Protein AF-A0A9D3YHE9-F1 (afdb_monomer_lite)

Radius of gyration: 20.84 Å; chains: 1; bounding box: 56×59×54 Å

pLDDT: mean 77.7, std 16.52, range [32.41, 96.06]

Sequence (169 aa):
MNKAMWAGEQIYFNGEIRHSEEYDRPVFTLKVRWVGCSYIDEEISMDLVPAVRKHGWWPSHTDFNAIDMMTDEIRSEGCLLLLQNPYHLPNTVMRISCSAADICLMKSLPEHFRESYRLCKLLRHKDIMPLIDPDATHDHFPLFEAGDCVTSYMLKNSLFHVLNPKPTV

Secondary structure (DSSP, 8-state):
--GGGG-SSS----S-----SS-----EEEEEEEE-SSS-EEEEEEEE--EEE-TT---TT--GGG-TT--HHHHHH--EEEEE--TT-SS-EEEEE-HHHHHHHHHHS-HHHHHHHHHHHHTTSTTTS-EE-TT--SSS--EE-HHHHS-HHHHHHHHHHHHSPPP--

Foldseek 3Di:
DDPPPPPDPDDDDPVPDPDPDDDQAPWDWDWDFDDDPPDGTDIDIDTDFDWDDDFLDEPPPDDCVLQPLDDPVLSRRYWIWTWGDPPPDPDTGTDTDSVSSLVVSLVPDDPVLVVVLVVVVVCQQQVNPFDFDPPDPDPDTDTDGVCVVAPSVNSSVVSSVVVSDDPDD

Structure (mmCIF, N/CA/C/O backbone):
data_AF-A0A9D3YHE9-F1
#
_entry.id   AF-A0A9D3YHE9-F1
#
loop_
_atom_site.group_PDB
_atom_site.id
_atom_site.type_symbol
_atom_site.label_atom_id
_atom_site.label_alt_id
_atom_site.label_comp_id
_atom_site.label_asym_id
_atom_site.label_entity_id
_atom_site.label_seq_id
_atom_site.pdbx_PDB_ins_code
_atom_site.Cartn_x
_atom_site.Cartn_y
_atom_site.Cartn_z
_atom_site.occupancy
_atom_site.B_iso_or_equiv
_atom_site.auth_seq_id
_atom_site.auth_comp_id
_atom_site.auth_asym_id
_atom_site.auth_atom_id
_atom_site.pdbx_PDB_model_num
ATOM 1 N N . MET A 1 1 ? -15.312 -36.783 -4.718 1.00 39.91 1 MET A N 1
ATOM 2 C CA . MET A 1 1 ? -14.884 -35.385 -4.494 1.00 39.91 1 MET A CA 1
ATOM 3 C C . MET A 1 1 ? -16.030 -34.666 -3.788 1.00 39.91 1 MET A C 1
ATOM 5 O O . MET A 1 1 ? -17.122 -34.610 -4.340 1.00 39.91 1 MET A O 1
ATOM 9 N N . ASN A 1 2 ? -15.854 -34.305 -2.515 1.00 32.41 2 ASN A N 1
ATOM 10 C CA . ASN A 1 2 ? -16.957 -33.991 -1.600 1.00 32.41 2 ASN A CA 1
ATOM 11 C C . ASN A 1 2 ? -17.475 -32.555 -1.830 1.00 32.41 2 ASN A C 1
ATOM 13 O O . ASN A 1 2 ? -16.743 -31.595 -1.607 1.00 32.41 2 ASN A O 1
ATOM 17 N N . LYS A 1 3 ? -18.732 -32.406 -2.276 1.00 41.81 3 LYS A N 1
ATOM 18 C CA . LYS A 1 3 ? -19.383 -31.115 -2.606 1.00 41.81 3 LYS A CA 1
ATOM 19 C C . LYS A 1 3 ? -19.516 -30.143 -1.419 1.00 41.81 3 LYS A C 1
ATOM 21 O O . LYS A 1 3 ? -19.840 -28.982 -1.630 1.00 41.81 3 LYS A O 1
ATOM 26 N N . ALA A 1 4 ? -19.264 -30.600 -0.192 1.00 50.69 4 ALA A N 1
ATOM 27 C CA . ALA A 1 4 ? -19.474 -29.827 1.031 1.00 50.69 4 ALA A CA 1
ATOM 28 C C . ALA A 1 4 ? -18.368 -28.801 1.353 1.00 50.69 4 ALA A C 1
ATOM 30 O O . ALA A 1 4 ? -18.605 -27.906 2.156 1.00 50.69 4 ALA A O 1
ATOM 31 N N . MET A 1 5 ? -17.182 -28.888 0.735 1.00 44.28 5 MET A N 1
ATOM 32 C CA . MET A 1 5 ? -16.045 -28.021 1.098 1.00 44.28 5 MET A CA 1
ATOM 33 C C . MET A 1 5 ? -16.249 -26.540 0.720 1.00 44.28 5 MET A C 1
ATOM 35 O O . MET A 1 5 ? -15.588 -25.673 1.275 1.00 44.28 5 MET A O 1
ATOM 39 N N . TRP A 1 6 ? -17.187 -26.247 -0.187 1.00 46.00 6 TRP A N 1
ATOM 40 C CA . TRP A 1 6 ? -17.447 -24.900 -0.717 1.00 46.00 6 TRP A CA 1
ATOM 41 C C . TRP A 1 6 ? -18.776 -24.289 -0.244 1.00 46.00 6 TRP A C 1
ATOM 43 O O . TRP A 1 6 ? -19.202 -23.270 -0.774 1.00 46.00 6 TRP A O 1
ATOM 53 N N . ALA A 1 7 ? -19.467 -24.917 0.713 1.00 48.94 7 ALA A N 1
ATOM 54 C CA . ALA A 1 7 ? -20.796 -24.481 1.155 1.00 48.94 7 ALA A CA 1
ATOM 55 C C . ALA A 1 7 ? -20.775 -23.408 2.265 1.00 48.94 7 ALA A C 1
ATOM 57 O O . ALA A 1 7 ? -21.832 -22.919 2.654 1.00 48.94 7 ALA A O 1
ATOM 58 N N . GLY A 1 8 ? -19.600 -23.054 2.795 1.00 46.97 8 GLY A N 1
ATOM 59 C CA . GLY A 1 8 ? -19.454 -21.999 3.797 1.00 46.97 8 GLY A CA 1
ATOM 60 C C . GLY A 1 8 ? -19.013 -20.678 3.172 1.00 46.97 8 GLY A C 1
ATOM 61 O O . GLY A 1 8 ? -18.112 -20.658 2.341 1.00 46.97 8 GLY A O 1
ATOM 62 N N . GLU A 1 9 ? -19.572 -19.561 3.640 1.00 42.78 9 GLU A N 1
ATOM 63 C CA . GLU A 1 9 ? -19.110 -18.194 3.322 1.00 42.78 9 GLU A CA 1
ATOM 64 C C . GLU A 1 9 ? -17.726 -17.865 3.925 1.00 42.78 9 GLU A C 1
ATOM 66 O O . GLU A 1 9 ? -17.259 -16.728 3.876 1.00 42.78 9 GLU A O 1
ATOM 71 N N . GLN A 1 10 ? -17.064 -18.850 4.536 1.00 45.47 10 GLN A N 1
ATOM 72 C CA . GLN A 1 10 ? -15.809 -18.686 5.251 1.00 45.47 10 GLN A CA 1
ATOM 73 C C . GLN A 1 10 ? -14.679 -19.352 4.472 1.00 45.47 10 GLN A C 1
ATOM 75 O O . GLN A 1 10 ? -14.692 -20.558 4.224 1.00 45.47 10 GLN A O 1
ATOM 80 N N . ILE A 1 11 ? -13.674 -18.554 4.114 1.00 49.84 11 ILE A N 1
ATOM 81 C CA . ILE A 1 11 ? -12.410 -19.055 3.579 1.00 49.84 11 ILE A CA 1
ATOM 82 C C . ILE A 1 11 ? -11.666 -19.728 4.736 1.00 49.84 11 ILE A C 1
ATOM 84 O O . ILE A 1 11 ? -11.234 -19.068 5.680 1.00 49.84 11 ILE A O 1
ATOM 88 N N . TYR A 1 12 ? -11.539 -21.051 4.669 1.00 45.16 12 TYR A N 1
ATOM 89 C CA . TYR A 1 12 ? -10.781 -21.838 5.633 1.00 45.16 12 TYR A CA 1
ATOM 90 C C . TYR A 1 12 ? -9.304 -21.868 5.231 1.00 45.16 12 TYR A C 1
ATOM 92 O O . TYR A 1 12 ? -8.938 -22.446 4.208 1.00 45.16 12 TYR A O 1
ATOM 100 N N . PHE A 1 13 ? -8.453 -21.241 6.043 1.00 49.25 13 PHE A N 1
ATOM 101 C CA . PHE A 1 13 ? -7.005 -21.368 5.924 1.00 49.25 13 PHE A CA 1
ATOM 102 C C . PHE A 1 13 ? -6.550 -22.560 6.769 1.00 49.25 13 PHE A C 1
ATOM 104 O O . PHE A 1 13 ? -6.457 -22.461 7.993 1.00 49.25 13 PHE A O 1
ATOM 111 N N . ASN A 1 14 ? -6.287 -23.697 6.123 1.00 44.88 14 ASN A N 1
ATOM 112 C CA . ASN A 1 14 ? -5.609 -24.805 6.781 1.00 44.88 14 ASN A CA 1
ATOM 113 C C . ASN A 1 14 ? -4.130 -24.421 6.906 1.00 44.88 14 ASN A C 1
ATOM 115 O O . ASN A 1 14 ? -3.426 -24.391 5.900 1.00 44.88 14 ASN A O 1
ATOM 119 N N . GLY A 1 15 ? -3.669 -24.093 8.114 1.00 49.31 15 GLY A N 1
ATOM 120 C CA . GLY A 1 15 ? -2.301 -23.637 8.403 1.00 49.31 15 GLY A CA 1
ATOM 121 C C . GLY A 1 15 ? -1.181 -24.643 8.096 1.00 49.31 15 GLY A C 1
ATOM 122 O O . GLY A 1 15 ? -0.046 -24.436 8.509 1.00 49.31 15 GLY A O 1
ATOM 123 N N . GLU A 1 16 ? -1.470 -25.718 7.366 1.00 44.62 16 GLU A N 1
ATOM 124 C CA . GLU A 1 16 ? -0.518 -26.709 6.868 1.00 44.62 16 GLU A CA 1
ATOM 125 C C . GLU A 1 16 ? 0.187 -26.244 5.586 1.00 44.62 16 GLU A C 1
ATOM 127 O O . GLU A 1 16 ? 0.336 -27.018 4.638 1.00 44.62 16 GLU A O 1
ATOM 132 N N . ILE A 1 17 ? 0.644 -24.990 5.528 1.00 48.81 17 ILE A N 1
ATOM 133 C CA . ILE A 1 17 ? 1.526 -24.583 4.434 1.00 48.81 17 ILE A CA 1
ATOM 134 C C . ILE A 1 17 ? 2.975 -24.721 4.878 1.00 48.81 17 ILE A C 1
ATOM 136 O O . ILE A 1 17 ?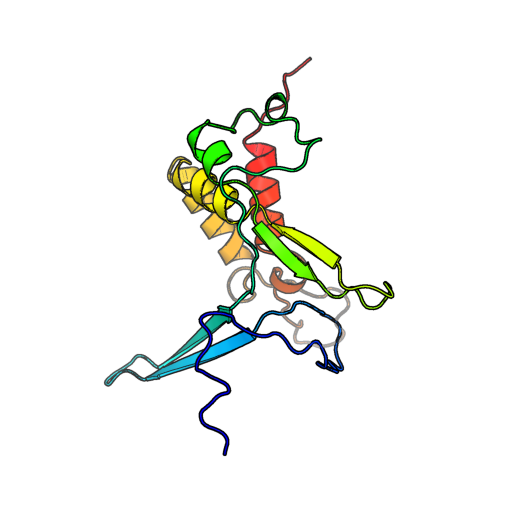 3.504 -23.920 5.641 1.00 48.81 17 ILE A O 1
ATOM 140 N N . ARG A 1 18 ? 3.619 -25.787 4.397 1.00 43.81 18 ARG A N 1
ATOM 141 C CA . ARG A 1 18 ? 5.068 -25.975 4.496 1.00 43.81 18 ARG A CA 1
ATOM 142 C C . ARG A 1 18 ? 5.723 -25.163 3.382 1.00 43.81 18 ARG A C 1
ATOM 144 O O . ARG A 1 18 ? 6.014 -25.704 2.319 1.00 43.81 18 ARG A O 1
ATOM 151 N N . HIS A 1 19 ? 5.884 -23.862 3.591 1.00 47.03 19 HIS A N 1
ATOM 152 C CA . HIS A 1 19 ? 6.665 -23.032 2.678 1.00 47.03 19 HIS A CA 1
ATOM 153 C C . HIS A 1 19 ? 8.161 -23.251 2.928 1.00 47.03 19 HIS A C 1
ATOM 155 O O . HIS A 1 19 ? 8.609 -23.302 4.071 1.00 47.03 19 HIS A O 1
ATOM 161 N N . SER A 1 20 ? 8.922 -23.428 1.849 1.00 47.31 20 SER A N 1
ATOM 162 C CA . SER A 1 20 ? 10.365 -23.672 1.883 1.00 47.31 20 SER A CA 1
ATOM 163 C C . SER A 1 20 ? 11.214 -22.410 1.693 1.00 47.31 20 SER A C 1
ATOM 165 O O . SER A 1 20 ? 12.424 -22.551 1.578 1.00 47.31 20 SER A O 1
ATOM 167 N N . GLU A 1 21 ? 10.641 -21.198 1.656 1.00 47.62 21 GLU A N 1
ATOM 168 C CA . GLU A 1 21 ? 11.403 -19.966 1.383 1.00 47.62 21 GLU A CA 1
ATOM 169 C C . GLU A 1 21 ? 10.901 -18.718 2.150 1.00 47.62 21 GLU A C 1
ATOM 171 O O . GLU A 1 21 ? 9.759 -18.621 2.601 1.00 47.62 21 GLU A O 1
ATOM 176 N N . GLU A 1 22 ? 11.823 -17.765 2.295 1.00 49.31 22 GLU A N 1
ATOM 177 C CA . GLU A 1 22 ? 12.010 -16.675 3.273 1.00 49.31 22 GLU A CA 1
ATOM 178 C C . GLU A 1 22 ? 10.888 -15.653 3.554 1.00 49.31 22 GLU A C 1
ATOM 180 O O . GLU A 1 22 ? 11.119 -14.699 4.297 1.00 49.31 22 GLU A O 1
ATOM 185 N N . TYR A 1 23 ? 9.660 -15.805 3.058 1.00 51.12 23 TYR A N 1
ATOM 186 C CA . TYR A 1 23 ? 8.611 -14.808 3.314 1.00 51.12 23 TYR A CA 1
ATOM 187 C C . TYR A 1 23 ? 7.259 -15.438 3.642 1.00 51.12 23 TYR A C 1
ATOM 189 O O . TYR A 1 23 ? 6.404 -15.608 2.780 1.00 51.12 23 TYR A O 1
ATOM 197 N N . ASP A 1 24 ? 7.045 -15.686 4.936 1.00 56.06 24 ASP A N 1
ATOM 198 C CA . ASP A 1 24 ? 5.791 -16.179 5.518 1.00 56.06 24 ASP A CA 1
ATOM 199 C C . ASP A 1 24 ? 4.711 -15.075 5.536 1.00 56.06 24 ASP A C 1
ATOM 201 O O . ASP A 1 24 ? 4.343 -14.481 6.558 1.00 56.06 24 ASP A O 1
ATOM 205 N N . ARG A 1 25 ? 4.232 -14.716 4.345 1.00 61.72 25 ARG A N 1
ATOM 206 C CA . ARG A 1 25 ? 3.045 -13.880 4.168 1.00 61.72 25 ARG A CA 1
ATOM 207 C C . ARG A 1 25 ? 1.970 -14.806 3.607 1.00 61.72 25 ARG A C 1
ATOM 209 O O . ARG A 1 25 ? 2.208 -15.373 2.546 1.00 61.72 25 ARG A O 1
ATOM 216 N N . PRO A 1 26 ? 0.798 -14.958 4.249 1.00 68.56 26 PRO A N 1
ATOM 217 C CA . PRO A 1 26 ? -0.302 -15.755 3.709 1.00 68.56 26 PRO A CA 1
ATOM 218 C C . PRO A 1 26 ? -0.972 -14.978 2.571 1.00 68.56 26 PRO A C 1
ATOM 220 O O . PRO A 1 26 ? -2.110 -14.536 2.670 1.00 68.56 26 PRO A O 1
ATOM 223 N N . VAL A 1 27 ? -0.208 -14.720 1.517 1.00 77.06 27 VAL A N 1
ATOM 224 C CA . VAL A 1 27 ? -0.620 -14.025 0.309 1.00 77.06 27 VAL A CA 1
ATOM 225 C C . VAL A 1 27 ? -0.766 -15.088 -0.760 1.00 77.06 27 VAL A C 1
ATOM 227 O O . VAL A 1 27 ? 0.181 -15.808 -1.063 1.00 77.06 27 VAL A O 1
ATOM 230 N N . PHE A 1 28 ? -1.957 -15.189 -1.335 1.00 81.62 28 PHE A N 1
ATOM 231 C CA . PHE A 1 28 ? -2.168 -16.006 -2.517 1.00 81.62 28 PHE A CA 1
ATOM 232 C C . PHE A 1 28 ? -1.938 -15.128 -3.738 1.00 81.62 28 PHE A C 1
ATOM 234 O O . PHE A 1 28 ? -2.784 -14.302 -4.081 1.00 81.62 28 PHE A O 1
ATOM 241 N N . THR A 1 29 ? -0.788 -15.290 -4.383 1.00 83.69 29 THR A N 1
ATOM 242 C CA . THR A 1 29 ? -0.479 -14.570 -5.618 1.00 83.69 29 THR A CA 1
ATOM 243 C C . THR A 1 29 ? -1.039 -15.332 -6.817 1.00 83.69 29 THR A C 1
ATOM 245 O O . THR A 1 29 ? -0.639 -16.458 -7.109 1.00 83.69 29 THR A O 1
ATOM 248 N N . LEU A 1 30 ? -1.977 -14.708 -7.522 1.00 86.56 30 LEU A N 1
ATOM 249 C CA . LEU A 1 30 ? -2.533 -15.173 -8.785 1.00 86.56 30 LEU A CA 1
ATOM 250 C C . LEU A 1 30 ? -1.852 -14.432 -9.930 1.00 86.56 30 LEU A C 1
ATOM 252 O O . LEU A 1 30 ? -1.846 -13.205 -9.955 1.00 86.56 30 LEU A O 1
ATOM 256 N N . LYS A 1 31 ? -1.337 -15.165 -10.913 1.00 87.94 31 LYS A N 1
ATOM 257 C CA . LYS A 1 31 ? -0.831 -14.581 -12.156 1.00 87.94 31 LYS A CA 1
ATOM 258 C C . LYS A 1 31 ? -1.843 -14.804 -13.267 1.00 87.94 31 LYS A C 1
ATOM 260 O O . LYS A 1 31 ? -2.202 -15.941 -13.564 1.00 87.94 31 LYS A O 1
ATOM 265 N N . VAL A 1 32 ? -2.309 -13.718 -13.865 1.00 87.75 32 VAL A N 1
ATOM 266 C CA . VAL A 1 32 ? -3.225 -13.731 -15.003 1.00 87.75 32 VAL A CA 1
ATOM 267 C C . VAL A 1 32 ? -2.502 -13.145 -16.196 1.00 87.75 32 VAL A C 1
ATOM 269 O O . VAL A 1 32 ? -2.066 -12.002 -16.158 1.00 87.75 32 VAL A O 1
ATOM 272 N N . ARG A 1 33 ? -2.401 -13.920 -17.273 1.00 88.50 33 ARG A N 1
ATOM 273 C CA . ARG A 1 33 ? -1.884 -13.431 -18.547 1.00 88.50 33 ARG A CA 1
ATOM 274 C C . ARG A 1 33 ? -3.048 -12.951 -19.404 1.00 88.50 33 ARG A C 1
ATOM 276 O O . ARG A 1 33 ? -3.896 -13.748 -19.803 1.00 88.50 33 ARG A O 1
ATOM 283 N N . TRP A 1 34 ? -3.104 -11.652 -19.660 1.00 86.88 34 TRP A N 1
ATOM 284 C CA . TRP A 1 34 ? -4.046 -11.053 -20.592 1.00 86.88 34 TRP A CA 1
ATOM 285 C C . TRP A 1 34 ? -3.457 -11.125 -21.998 1.00 86.88 34 TRP A C 1
ATOM 287 O O . TRP A 1 34 ? -2.535 -10.382 -22.321 1.00 86.88 34 TRP A O 1
ATOM 297 N N . VAL A 1 35 ? -4.045 -11.962 -22.855 1.00 89.69 35 VAL A N 1
ATOM 298 C CA . VAL A 1 35 ? -3.705 -12.027 -24.283 1.00 89.69 35 VAL A CA 1
ATOM 299 C C . VAL A 1 35 ? -4.812 -11.346 -25.087 1.00 89.69 35 VAL A C 1
ATOM 301 O O . VAL A 1 35 ? -5.908 -11.876 -25.260 1.00 89.69 35 VAL A O 1
ATOM 304 N N . GLY A 1 36 ? -4.540 -10.126 -25.537 1.00 84.38 36 GLY A N 1
ATOM 305 C CA . GLY A 1 36 ? -5.387 -9.361 -26.441 1.00 84.38 36 GLY A CA 1
ATOM 306 C C . GLY A 1 36 ? -5.245 -9.827 -27.890 1.00 84.38 36 GLY A C 1
ATOM 307 O O . GLY A 1 36 ? -4.265 -10.450 -28.279 1.00 84.38 36 GLY A O 1
ATOM 308 N N . CYS A 1 37 ? -6.229 -9.487 -28.721 1.00 77.44 37 CYS A N 1
ATOM 309 C CA . CYS A 1 37 ? -6.317 -10.002 -30.092 1.00 77.44 37 CYS A CA 1
ATOM 310 C C . CYS A 1 37 ? -5.276 -9.423 -31.068 1.00 77.44 37 CYS A C 1
ATOM 312 O O . CYS A 1 37 ? -5.116 -9.966 -32.157 1.00 77.44 37 CYS A O 1
ATOM 314 N N . SER A 1 38 ? -4.615 -8.312 -30.729 1.00 70.31 38 SER A N 1
ATOM 315 C CA . SER A 1 38 ? -3.739 -7.603 -31.674 1.00 70.31 38 SER A CA 1
ATOM 316 C C . SER A 1 38 ? -2.346 -7.303 -31.124 1.00 70.31 38 SER A C 1
ATOM 318 O O . SER A 1 38 ? -1.381 -7.564 -31.830 1.00 70.31 38 SER A O 1
ATOM 320 N N . TYR A 1 39 ? -2.218 -6.775 -29.898 1.00 66.06 39 TYR A N 1
ATOM 321 C CA . TYR A 1 39 ? -0.926 -6.253 -29.406 1.00 66.06 39 TYR A CA 1
ATOM 322 C C . TYR A 1 39 ? -0.748 -6.252 -27.879 1.00 66.06 39 TYR A C 1
ATOM 324 O O . TYR A 1 39 ? 0.204 -5.656 -27.390 1.00 66.06 39 TYR A O 1
ATOM 332 N N . ILE A 1 40 ? -1.659 -6.857 -27.113 1.00 78.25 40 ILE A N 1
ATOM 333 C CA . ILE A 1 40 ? -1.565 -6.850 -25.645 1.00 78.25 40 ILE A CA 1
ATOM 334 C C . ILE A 1 40 ? -1.209 -8.262 -25.207 1.00 78.25 40 ILE A C 1
ATOM 336 O O . ILE A 1 40 ? -1.990 -9.179 -25.436 1.00 78.25 40 ILE A O 1
ATOM 340 N N . ASP A 1 41 ? -0.044 -8.431 -24.604 1.00 86.69 41 ASP A N 1
ATOM 341 C CA . ASP A 1 41 ? 0.360 -9.668 -23.947 1.00 86.69 41 ASP A CA 1
ATOM 342 C C . ASP A 1 41 ? 0.986 -9.294 -22.608 1.00 86.69 41 ASP A C 1
ATOM 344 O O . ASP A 1 41 ? 2.175 -9.002 -22.519 1.00 86.69 41 ASP A O 1
ATOM 348 N N . GLU A 1 42 ? 0.134 -9.203 -21.592 1.00 87.56 42 GLU A N 1
ATOM 349 C CA . GLU A 1 42 ? 0.488 -8.631 -20.295 1.00 87.56 42 GLU A CA 1
ATOM 350 C C . GLU A 1 42 ? 0.304 -9.666 -19.190 1.00 87.56 42 GLU A C 1
ATOM 352 O O . GLU A 1 42 ? -0.754 -10.288 -19.069 1.00 87.56 42 GLU A O 1
ATOM 357 N N . GLU A 1 43 ? 1.321 -9.836 -18.346 1.00 89.88 43 GLU A N 1
ATOM 358 C CA . GLU A 1 43 ? 1.205 -10.614 -17.114 1.00 89.88 43 GLU A CA 1
ATOM 359 C C . GLU A 1 43 ? 0.795 -9.693 -15.960 1.00 89.88 43 GLU A C 1
ATOM 361 O O . GLU A 1 43 ? 1.503 -8.762 -15.585 1.00 89.88 43 GLU A O 1
ATOM 366 N N . ILE A 1 44 ? -0.356 -9.981 -15.362 1.00 87.12 44 ILE A N 1
ATOM 367 C CA . ILE A 1 44 ? -0.907 -9.263 -14.219 1.00 87.12 44 ILE A CA 1
ATOM 368 C C . ILE A 1 44 ? -0.782 -10.160 -12.991 1.00 87.12 44 ILE A C 1
ATOM 370 O O . ILE A 1 44 ? -1.388 -11.230 -12.922 1.00 87.12 44 ILE A O 1
ATOM 374 N N . SER A 1 45 ? -0.027 -9.702 -11.996 1.00 89.50 45 SER A N 1
ATOM 375 C CA . SER A 1 45 ? 0.055 -10.351 -10.687 1.00 89.50 45 SER A CA 1
ATOM 376 C C . SER A 1 45 ? -0.967 -9.740 -9.728 1.00 89.50 45 SER A C 1
ATOM 378 O O . SER A 1 45 ? -1.021 -8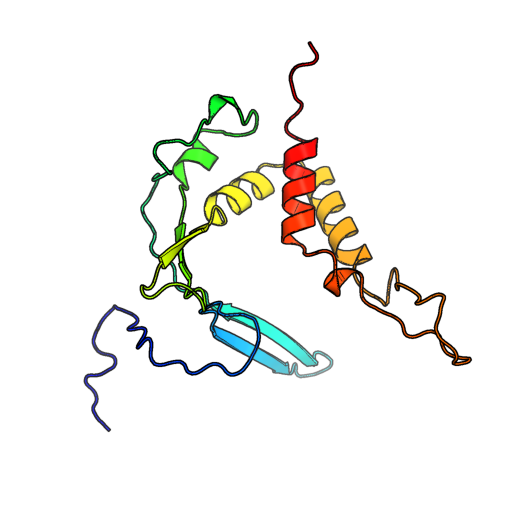.522 -9.559 1.00 89.50 45 SER A O 1
ATOM 380 N N . MET A 1 46 ? -1.771 -10.581 -9.088 1.00 86.94 46 MET A N 1
ATOM 381 C CA . MET A 1 46 ? -2.787 -10.200 -8.112 1.00 86.94 46 MET A CA 1
ATOM 382 C C . MET A 1 46 ? -2.515 -10.893 -6.783 1.00 86.94 46 MET A C 1
ATOM 384 O O . MET A 1 46 ? -2.583 -12.114 -6.689 1.00 86.94 46 MET A O 1
ATOM 388 N N . ASP A 1 47 ? -2.273 -10.104 -5.744 1.00 87.62 47 ASP A N 1
ATOM 389 C CA . ASP A 1 47 ? -2.071 -10.605 -4.389 1.00 87.62 47 ASP A CA 1
ATOM 390 C C . ASP A 1 47 ? -3.398 -10.619 -3.623 1.00 87.62 47 ASP A C 1
ATOM 392 O O . ASP A 1 47 ? -3.977 -9.572 -3.326 1.00 87.62 47 ASP A O 1
ATOM 396 N N . LEU A 1 48 ? -3.878 -11.812 -3.271 1.00 86.81 48 LEU A N 1
ATOM 397 C CA . LEU A 1 48 ? -5.018 -11.993 -2.378 1.00 86.81 48 LEU A CA 1
ATOM 398 C C . LEU A 1 48 ? -4.517 -12.174 -0.946 1.00 86.81 48 LEU A C 1
ATOM 400 O O . LEU A 1 48 ? -3.820 -13.140 -0.636 1.00 86.81 48 LEU A O 1
ATOM 404 N N . VAL A 1 49 ? -4.899 -11.256 -0.060 1.00 85.69 49 VAL A N 1
ATOM 405 C CA . VAL A 1 49 ? -4.455 -11.248 1.339 1.00 85.69 49 VAL A CA 1
ATOM 406 C C . VAL A 1 49 ? -5.661 -11.442 2.261 1.00 85.69 49 VAL A C 1
ATOM 408 O O . VAL A 1 49 ? -6.486 -10.530 2.367 1.00 85.69 49 VAL A O 1
ATOM 411 N N . PRO A 1 50 ? -5.793 -12.593 2.945 1.00 84.00 50 PRO A N 1
ATOM 412 C CA . PRO A 1 50 ? -6.828 -12.799 3.946 1.00 84.00 50 PRO A CA 1
ATOM 413 C C . PRO A 1 50 ? -6.678 -11.798 5.093 1.00 84.00 50 PRO A C 1
ATOM 415 O O . PRO A 1 50 ? -5.597 -11.634 5.667 1.00 84.00 50 PRO A O 1
ATOM 418 N N . ALA A 1 51 ? -7.782 -11.140 5.433 1.00 87.94 51 ALA A N 1
ATOM 419 C CA . ALA A 1 51 ? -7.819 -10.105 6.451 1.00 87.94 51 ALA A CA 1
ATOM 420 C C . ALA A 1 51 ? -9.091 -10.218 7.293 1.00 87.94 51 ALA A C 1
ATOM 422 O O . ALA A 1 51 ? -10.189 -10.376 6.762 1.00 87.94 51 ALA A O 1
ATOM 423 N N . VAL A 1 52 ? -8.952 -10.065 8.607 1.00 88.56 52 VAL A N 1
ATOM 424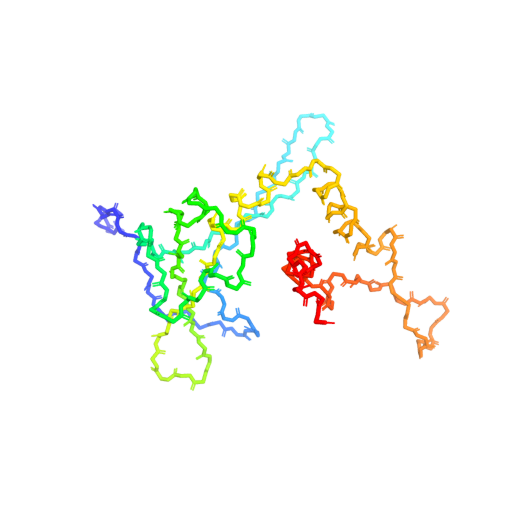 C CA . VAL A 1 52 ? -10.077 -9.854 9.516 1.00 88.56 52 VAL A CA 1
ATOM 425 C C . VAL A 1 52 ? -10.311 -8.353 9.619 1.00 88.56 52 VAL A C 1
ATOM 427 O O . VAL A 1 52 ? -9.443 -7.599 10.066 1.00 88.56 52 VAL A O 1
ATOM 430 N N . ARG A 1 53 ? -11.495 -7.908 9.194 1.00 85.31 53 ARG A N 1
ATOM 431 C CA . ARG A 1 53 ? -11.907 -6.508 9.301 1.00 85.31 53 ARG A CA 1
ATOM 432 C C . ARG A 1 53 ? -12.733 -6.300 10.560 1.00 85.31 53 ARG A C 1
ATOM 434 O O . ARG A 1 53 ? -13.765 -6.941 10.742 1.00 85.31 53 ARG A O 1
ATOM 441 N N . LYS A 1 54 ? -12.332 -5.324 11.370 1.00 82.94 54 LYS A N 1
ATOM 442 C CA . LYS A 1 54 ? -13.163 -4.762 12.434 1.00 82.94 54 LYS A CA 1
ATOM 443 C C . LYS A 1 54 ? -13.347 -3.274 12.147 1.00 82.94 54 LYS A C 1
ATOM 445 O O . LYS A 1 54 ? -12.402 -2.503 12.251 1.00 82.94 54 LYS A O 1
ATOM 450 N N . HIS A 1 55 ? -14.546 -2.891 11.710 1.00 78.81 55 HIS A N 1
ATOM 451 C CA . HIS A 1 55 ? -14.824 -1.522 11.258 1.00 78.81 55 HIS A CA 1
ATOM 452 C C . HIS A 1 55 ? -14.527 -0.492 12.353 1.00 78.81 55 HIS A C 1
ATOM 454 O O . HIS A 1 55 ? -14.899 -0.706 13.508 1.00 78.81 55 HIS A O 1
ATOM 460 N N . GLY A 1 56 ? -13.842 0.595 11.981 1.00 83.38 56 GLY A N 1
ATOM 461 C CA . GLY A 1 56 ? -13.472 1.693 12.879 1.00 83.38 56 GLY A CA 1
ATOM 462 C C . GLY A 1 56 ? -12.570 1.299 14.053 1.00 83.38 56 GLY A C 1
ATOM 463 O O . GLY A 1 56 ? -12.356 2.104 14.956 1.00 83.38 56 GLY A O 1
ATOM 464 N N . TRP A 1 57 ? -12.061 0.064 14.091 1.00 93.06 57 TRP A N 1
ATOM 465 C CA . TRP A 1 57 ? -11.222 -0.389 15.190 1.00 93.06 57 TRP A CA 1
ATOM 466 C C . TRP A 1 57 ? -9.769 -0.002 14.970 1.00 93.06 57 TRP A C 1
ATOM 468 O O . TRP A 1 57 ? -9.214 -0.202 13.892 1.00 93.06 57 TRP A O 1
ATOM 478 N N . TRP A 1 58 ? -9.152 0.463 16.048 1.00 93.75 58 TRP A N 1
ATOM 479 C CA . TRP A 1 58 ? -7.734 0.759 16.138 1.00 93.75 58 TRP A CA 1
ATOM 480 C C . TRP A 1 58 ? -7.153 0.122 17.403 1.00 93.75 58 TRP A C 1
ATOM 482 O O . TRP A 1 58 ? -7.895 -0.137 18.362 1.00 93.75 58 TRP A O 1
ATOM 492 N N . PRO A 1 59 ? -5.836 -0.131 17.439 1.00 92.00 59 PRO A N 1
ATOM 493 C CA . PRO A 1 59 ? -5.144 -0.481 18.670 1.00 92.00 59 PRO A CA 1
ATOM 494 C C . PRO A 1 59 ? -5.410 0.546 19.778 1.00 92.00 59 PRO A C 1
ATOM 496 O O . PRO A 1 59 ? -5.470 1.748 19.538 1.00 92.00 59 PRO A O 1
ATOM 499 N N . SER A 1 60 ? -5.539 0.078 21.020 1.00 89.50 60 SER A N 1
ATOM 500 C CA . SER A 1 60 ? -5.885 0.932 22.169 1.00 89.50 60 SER A CA 1
ATOM 501 C C . SER A 1 60 ? -4.869 2.039 22.464 1.00 89.50 60 SER A C 1
ATOM 503 O O . SER A 1 60 ? -5.206 3.014 23.123 1.00 89.50 60 SER A O 1
ATOM 505 N N . HIS A 1 61 ? -3.633 1.883 21.995 1.00 88.00 61 HIS A N 1
ATOM 506 C CA . HIS A 1 61 ? -2.521 2.810 22.193 1.00 88.00 61 HIS A CA 1
ATOM 507 C C . HIS A 1 61 ? -2.275 3.720 20.978 1.00 88.00 61 HIS A C 1
ATOM 509 O O . HIS A 1 61 ? -1.230 4.362 20.900 1.00 88.00 61 HIS A O 1
ATOM 515 N N . THR A 1 62 ? -3.184 3.754 20.000 1.00 88.00 62 THR A N 1
ATOM 516 C CA . THR A 1 62 ? -3.060 4.667 18.860 1.00 88.00 62 THR A CA 1
ATOM 517 C C . THR A 1 62 ? -3.326 6.103 19.305 1.00 88.00 62 THR A C 1
ATOM 519 O O . THR A 1 62 ? -4.450 6.449 19.662 1.00 88.00 62 THR A O 1
ATOM 522 N N . ASP A 1 63 ? -2.294 6.945 19.249 1.00 86.31 63 ASP A N 1
ATOM 523 C CA . ASP A 1 63 ? -2.424 8.388 19.441 1.00 86.31 63 ASP A CA 1
ATOM 524 C C . ASP A 1 63 ? -2.724 9.073 18.105 1.00 86.31 63 ASP A C 1
ATOM 526 O O . ASP A 1 63 ? -1.835 9.309 17.286 1.00 86.31 63 ASP A O 1
ATOM 530 N N . PHE A 1 64 ? -3.999 9.381 17.872 1.00 84.25 64 PHE A N 1
ATOM 531 C CA . PHE A 1 64 ? -4.417 10.093 16.665 1.00 84.25 64 PHE A CA 1
ATOM 532 C C . PHE A 1 64 ? -3.995 11.562 16.659 1.00 84.25 64 PHE A C 1
ATOM 534 O O . PHE A 1 64 ? -3.943 12.149 15.585 1.00 84.25 64 PHE A O 1
ATOM 541 N N . ASN A 1 65 ? -3.695 12.155 17.819 1.00 80.88 65 ASN A N 1
ATOM 542 C CA . ASN A 1 65 ? -3.297 13.562 17.895 1.00 80.88 65 ASN A CA 1
ATOM 543 C C . ASN A 1 65 ? -1.854 13.772 17.423 1.00 80.88 65 ASN A C 1
ATOM 545 O O . ASN A 1 65 ? -1.481 14.886 17.087 1.00 80.88 65 ASN A O 1
ATOM 549 N N . ALA A 1 66 ? -1.049 12.707 17.373 1.00 76.94 66 ALA A N 1
ATOM 550 C CA . ALA A 1 66 ? 0.299 12.734 16.809 1.00 76.94 66 ALA A CA 1
ATOM 551 C C . ALA A 1 66 ? 0.319 12.681 15.264 1.00 76.94 66 ALA A C 1
ATOM 553 O O . ALA A 1 66 ? 1.393 12.662 14.654 1.00 76.94 66 ALA A O 1
ATOM 554 N N . ILE A 1 67 ? -0.851 12.591 14.622 1.00 77.25 67 ILE A N 1
ATOM 555 C CA . ILE A 1 67 ? -1.000 12.414 13.177 1.00 77.25 67 ILE A CA 1
ATOM 556 C C . ILE A 1 67 ? -1.891 13.542 12.644 1.00 77.25 67 ILE A C 1
ATOM 558 O O . ILE A 1 67 ? -3.107 13.386 12.562 1.00 77.25 67 ILE A O 1
ATOM 562 N N . ASP A 1 68 ? -1.301 14.665 12.232 1.00 80.62 68 ASP A N 1
ATOM 563 C CA . ASP A 1 68 ? -2.043 15.866 11.806 1.00 80.62 68 ASP A CA 1
ATOM 564 C C . ASP A 1 68 ? -2.959 15.598 10.605 1.00 80.62 68 ASP A C 1
ATOM 566 O O . ASP A 1 68 ? -4.010 16.212 10.434 1.00 80.62 68 ASP A O 1
ATOM 570 N N . MET A 1 69 ? -2.578 14.632 9.771 1.00 83.25 69 MET A N 1
ATOM 571 C CA . MET A 1 69 ? -3.333 14.227 8.586 1.00 83.25 69 MET A CA 1
ATOM 572 C C . MET A 1 69 ? -4.538 13.325 8.901 1.00 83.25 69 MET A C 1
ATOM 574 O O . MET A 1 69 ? -5.247 12.907 7.985 1.00 83.25 69 MET A O 1
ATOM 578 N N . MET A 1 70 ? -4.757 12.970 10.170 1.00 87.12 70 MET A N 1
ATOM 579 C CA . MET A 1 70 ? -5.767 12.001 10.580 1.00 87.12 70 MET A CA 1
ATOM 580 C C . MET A 1 70 ? -7.161 12.629 10.678 1.00 87.12 70 MET A C 1
ATOM 582 O O . MET A 1 70 ? -7.581 13.105 11.732 1.00 87.12 70 MET A O 1
ATOM 586 N N . THR A 1 71 ? -7.912 12.583 9.580 1.00 90.12 71 THR A N 1
ATOM 587 C CA . THR A 1 71 ? -9.320 13.005 9.552 1.00 90.12 71 THR A CA 1
ATOM 588 C C . THR A 1 71 ? -10.252 11.942 10.144 1.00 90.12 71 THR A C 1
ATOM 590 O O . THR A 1 71 ? -9.894 10.766 10.257 1.00 90.12 71 THR A O 1
ATOM 593 N N . ASP A 1 72 ? -11.486 12.330 10.482 1.00 91.19 72 ASP A N 1
ATOM 594 C CA . ASP A 1 72 ? -12.510 11.383 10.946 1.00 91.19 72 ASP A CA 1
ATOM 595 C C . ASP A 1 72 ? -12.857 10.328 9.884 1.00 91.19 72 ASP A C 1
ATOM 597 O O . ASP A 1 72 ? -13.115 9.174 10.225 1.00 91.19 72 ASP A O 1
ATOM 601 N N . GLU A 1 73 ? -12.794 10.691 8.599 1.00 91.94 73 GLU A N 1
ATOM 602 C CA . GLU A 1 73 ? -12.986 9.757 7.485 1.00 91.94 73 GLU A CA 1
ATOM 603 C C . GLU A 1 73 ? -11.899 8.671 7.489 1.00 91.94 73 GLU A C 1
ATOM 605 O O . GLU A 1 73 ? -12.217 7.481 7.512 1.00 91.94 73 GLU A O 1
ATOM 610 N N . ILE A 1 74 ? -10.624 9.060 7.601 1.00 91.12 74 ILE A N 1
ATOM 611 C CA . ILE A 1 74 ? -9.495 8.118 7.678 1.00 91.12 74 ILE A CA 1
ATOM 612 C C . ILE A 1 74 ? -9.590 7.266 8.951 1.00 91.12 74 ILE A C 1
ATOM 614 O O . ILE A 1 74 ? -9.352 6.057 8.920 1.00 91.12 74 ILE A O 1
ATOM 618 N N . ARG A 1 75 ? -9.986 7.867 10.079 1.00 91.00 75 ARG A N 1
ATOM 619 C CA . ARG A 1 75 ? -10.205 7.148 11.341 1.00 91.00 75 ARG A CA 1
ATOM 620 C C . ARG A 1 75 ? -11.320 6.112 11.223 1.00 91.00 75 ARG A C 1
ATOM 622 O O . ARG A 1 75 ? -11.196 5.032 11.800 1.00 91.00 75 ARG A O 1
ATOM 629 N N . SER A 1 76 ? -12.383 6.405 10.481 1.00 92.00 76 SER A N 1
ATOM 630 C CA . SER A 1 76 ? -13.519 5.493 10.327 1.00 92.00 76 SER A CA 1
ATOM 631 C C . SER A 1 76 ? -13.166 4.198 9.581 1.00 92.00 76 SER A C 1
ATOM 633 O O . SER A 1 76 ? -13.764 3.155 9.858 1.00 92.00 76 SER A O 1
ATOM 635 N 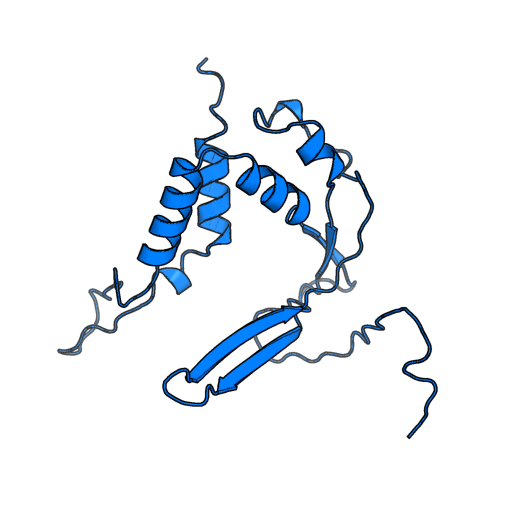N . GLU A 1 77 ? -12.144 4.223 8.715 1.00 92.12 77 GLU A N 1
ATOM 636 C CA . GLU A 1 77 ? -11.690 3.032 7.986 1.00 92.12 77 GLU A CA 1
ATOM 637 C C . GLU A 1 77 ? -11.156 1.938 8.918 1.00 92.12 77 GLU A C 1
ATOM 639 O O . GLU A 1 77 ? -11.419 0.747 8.706 1.00 92.12 77 GLU A O 1
ATOM 644 N N . GLY A 1 78 ? -10.462 2.338 9.988 1.00 91.38 78 GLY A N 1
ATOM 645 C CA . GLY A 1 78 ? -9.873 1.414 10.952 1.00 91.38 78 GLY A CA 1
ATOM 646 C C . GLY A 1 78 ? -8.683 0.617 10.415 1.00 91.38 78 GLY A C 1
ATOM 647 O O . GLY A 1 78 ? -8.185 0.814 9.302 1.00 91.38 78 GLY A O 1
ATOM 648 N N . CYS A 1 79 ? -8.230 -0.323 11.237 1.00 92.94 79 CYS A N 1
ATOM 649 C CA . CYS A 1 79 ? -7.208 -1.296 10.888 1.00 92.94 79 CYS A CA 1
ATOM 650 C C . CYS A 1 79 ? -7.812 -2.636 10.451 1.00 92.94 79 CYS A C 1
ATOM 652 O O . CYS A 1 79 ? -8.867 -3.076 10.913 1.00 92.94 79 CYS A O 1
ATOM 654 N N . LEU A 1 80 ? -7.058 -3.338 9.614 1.00 92.12 80 LEU A N 1
ATOM 655 C CA . LEU A 1 80 ? -7.244 -4.748 9.303 1.00 92.12 80 LEU A CA 1
ATOM 656 C C . LEU A 1 80 ? -6.264 -5.592 10.118 1.00 92.12 80 LEU A C 1
ATOM 658 O O . LEU A 1 80 ? -5.171 -5.141 10.463 1.00 92.12 80 LEU A O 1
ATOM 662 N N . LEU A 1 81 ? -6.636 -6.839 10.382 1.00 90.12 81 LEU A N 1
ATOM 663 C CA . LEU A 1 81 ? -5.758 -7.836 10.982 1.00 90.12 81 LEU A CA 1
ATOM 664 C C . LEU A 1 81 ? -5.436 -8.894 9.931 1.00 90.12 81 LEU A C 1
ATOM 666 O O . LEU A 1 81 ? -6.319 -9.609 9.464 1.00 90.12 81 LEU A O 1
ATOM 670 N N . LEU A 1 82 ? -4.175 -8.962 9.529 1.00 87.69 82 LEU A N 1
ATOM 671 C CA . LEU A 1 82 ? -3.679 -9.928 8.558 1.00 87.69 82 LEU A CA 1
ATOM 672 C C . LEU A 1 82 ? -3.119 -11.129 9.298 1.00 87.69 82 LEU A C 1
ATOM 674 O O . LEU A 1 82 ? -2.423 -10.960 10.298 1.00 87.69 82 LEU A O 1
ATOM 678 N N . LEU A 1 83 ? -3.366 -12.329 8.789 1.00 81.12 83 LEU A N 1
ATOM 679 C CA . LEU A 1 83 ? -2.667 -13.505 9.289 1.00 81.12 83 LEU A CA 1
ATOM 680 C C . LEU A 1 83 ? -1.160 -13.326 9.052 1.00 81.12 83 LEU A C 1
ATOM 682 O O . LEU A 1 83 ? -0.735 -12.878 7.986 1.00 81.12 83 LEU A O 1
ATOM 686 N N . GLN A 1 84 ? -0.351 -13.641 10.057 1.00 75.31 84 GLN A N 1
ATOM 687 C CA . GLN A 1 84 ? 1.095 -13.714 9.915 1.00 75.31 84 GLN A CA 1
ATOM 688 C C . GLN A 1 84 ? 1.593 -14.900 10.731 1.00 75.31 84 GLN A C 1
ATOM 690 O O . GLN A 1 84 ? 1.312 -15.006 11.924 1.00 75.31 84 GLN A O 1
ATOM 695 N N . ASN A 1 85 ? 2.342 -15.789 10.090 1.00 66.94 85 ASN A N 1
ATOM 696 C CA . ASN A 1 85 ? 2.966 -16.908 10.775 1.00 66.94 85 ASN A CA 1
ATOM 697 C C . ASN A 1 85 ? 4.464 -16.624 10.895 1.00 66.94 85 ASN A C 1
ATOM 699 O O . ASN A 1 85 ? 5.218 -16.935 9.991 1.00 66.94 85 ASN A O 1
ATOM 703 N N . PRO A 1 86 ? 4.938 -15.913 11.923 1.00 62.09 86 PRO A N 1
ATOM 704 C CA . PRO A 1 86 ? 6.368 -15.735 12.085 1.00 62.09 86 PRO A CA 1
ATOM 705 C C . PRO A 1 86 ? 6.990 -17.096 12.410 1.00 62.09 86 PRO A C 1
ATOM 707 O O . PRO A 1 86 ? 6.615 -17.707 13.409 1.00 62.09 86 PRO A O 1
ATOM 710 N N . TYR A 1 87 ? 7.986 -17.512 11.618 1.00 58.00 87 TYR A N 1
ATOM 711 C CA . TYR A 1 87 ? 8.767 -18.756 11.758 1.00 58.00 87 TYR A CA 1
ATOM 712 C C . TYR A 1 87 ? 9.264 -19.071 13.188 1.00 58.00 87 TYR A C 1
ATOM 714 O O . TYR A 1 87 ? 9.672 -20.195 13.473 1.00 58.00 87 TYR A O 1
ATOM 722 N N . HIS A 1 88 ? 9.255 -18.088 14.092 1.00 61.34 88 HIS A N 1
ATOM 723 C CA . HIS A 1 88 ? 9.805 -18.176 15.443 1.00 61.34 88 HIS A CA 1
ATOM 724 C C . HIS A 1 88 ? 8.767 -18.162 16.569 1.00 61.34 88 HIS A C 1
ATOM 726 O O . HIS A 1 88 ? 9.164 -18.280 17.728 1.00 61.34 88 HIS A O 1
ATOM 732 N N . LEU A 1 89 ? 7.468 -18.001 16.282 1.00 61.31 89 LEU A N 1
ATOM 733 C CA . LEU A 1 89 ? 6.448 -18.066 17.330 1.00 61.31 89 LEU A CA 1
ATOM 734 C C . LEU A 1 89 ? 5.692 -19.395 17.270 1.00 61.31 89 LEU A C 1
ATOM 736 O O . LEU A 1 89 ? 5.284 -19.825 16.197 1.00 61.31 89 LEU A O 1
ATOM 740 N N . PRO A 1 90 ? 5.441 -20.027 18.429 1.00 60.28 90 PRO A N 1
ATOM 741 C CA . PRO A 1 90 ? 4.689 -21.279 18.491 1.00 60.28 90 PRO A CA 1
ATOM 742 C C . PRO A 1 90 ? 3.206 -21.108 18.126 1.00 60.28 90 PRO A C 1
ATOM 744 O O . PRO A 1 90 ? 2.518 -22.097 17.898 1.00 60.28 90 PRO A O 1
ATOM 747 N N . ASN A 1 91 ? 2.710 -19.867 18.080 1.00 67.81 91 ASN A N 1
ATOM 748 C CA . ASN A 1 91 ? 1.315 -19.538 17.823 1.00 67.81 91 ASN A CA 1
ATOM 749 C C . ASN A 1 91 ? 1.193 -18.657 16.579 1.00 67.81 91 ASN A C 1
ATOM 751 O O . ASN A 1 91 ? 1.995 -17.743 16.380 1.00 67.81 91 ASN A O 1
ATOM 755 N N . THR A 1 92 ? 0.121 -18.859 15.812 1.00 72.00 92 THR A N 1
ATOM 756 C CA . THR A 1 92 ? -0.294 -17.919 14.766 1.00 72.00 92 THR A CA 1
ATOM 757 C C . THR A 1 92 ? -0.581 -16.556 15.389 1.00 72.00 92 THR A C 1
ATOM 759 O O . THR A 1 92 ? -1.349 -16.453 16.348 1.00 72.00 92 THR A O 1
ATOM 762 N N . VAL A 1 93 ? 0.006 -15.499 14.829 1.00 78.19 93 VAL A N 1
ATOM 763 C CA . VAL A 1 93 ? -0.274 -14.119 15.236 1.00 78.19 93 VAL A CA 1
ATOM 764 C C . VAL A 1 93 ? -0.967 -13.363 14.109 1.00 78.19 93 VAL A C 1
ATOM 766 O O . VAL A 1 93 ? -0.997 -13.787 12.954 1.00 78.19 93 VAL A O 1
ATOM 769 N N . MET A 1 94 ? -1.557 -12.224 14.452 1.00 84.00 94 MET A N 1
ATOM 770 C CA . MET A 1 94 ? -2.114 -11.306 13.468 1.00 84.00 94 MET A CA 1
ATOM 771 C C . MET A 1 94 ? -1.282 -10.031 13.421 1.00 84.00 94 MET A C 1
ATOM 773 O O . MET A 1 94 ? -0.950 -9.455 14.458 1.00 84.00 94 MET A O 1
ATOM 777 N N . ARG A 1 95 ? -0.979 -9.568 12.211 1.00 87.44 95 ARG A N 1
ATOM 778 C CA . ARG A 1 95 ? -0.336 -8.282 11.956 1.00 87.44 95 ARG A CA 1
ATOM 779 C C . ARG A 1 95 ? -1.385 -7.217 11.696 1.00 87.44 95 ARG A C 1
ATOM 781 O O . ARG A 1 95 ? -2.266 -7.403 10.862 1.00 87.44 95 ARG A O 1
ATOM 788 N N . ILE A 1 96 ? -1.233 -6.062 12.327 1.00 90.50 96 ILE A N 1
ATOM 789 C CA . ILE A 1 96 ? -2.032 -4.881 12.000 1.00 90.50 96 ILE A CA 1
ATOM 790 C C . ILE A 1 96 ? -1.672 -4.392 10.591 1.00 90.50 96 ILE A C 1
ATOM 792 O O . ILE A 1 96 ? -0.502 -4.301 10.221 1.00 90.50 96 ILE A O 1
ATOM 796 N N . SER A 1 97 ? -2.685 -4.059 9.801 1.00 91.25 97 SER A N 1
ATOM 797 C CA . SER A 1 97 ? -2.542 -3.383 8.521 1.00 91.25 97 SER A CA 1
ATOM 798 C C . SER A 1 97 ? -3.436 -2.155 8.479 1.00 91.25 97 SER A C 1
ATOM 800 O O . SER A 1 97 ? -4.647 -2.248 8.662 1.00 91.25 97 SER A O 1
ATOM 802 N N . CYS A 1 98 ? -2.834 -1.006 8.190 1.00 91.56 98 CYS A N 1
ATOM 803 C CA . CYS A 1 98 ? -3.545 0.255 8.000 1.00 91.56 98 CYS A CA 1
ATOM 804 C C . CYS A 1 98 ? -3.936 0.481 6.533 1.00 91.56 98 CYS A C 1
ATOM 806 O O . CYS A 1 98 ? -4.219 1.608 6.157 1.00 91.56 98 CYS A O 1
ATOM 808 N N . SER A 1 99 ? -3.946 -0.554 5.682 1.00 91.38 99 SER A N 1
ATOM 809 C CA . SER A 1 99 ? -4.101 -0.381 4.229 1.00 91.38 99 SER A CA 1
ATOM 810 C C . SER A 1 99 ? -5.385 0.351 3.827 1.00 91.38 99 SER A C 1
ATOM 812 O O . SER A 1 99 ? -5.342 1.158 2.903 1.00 91.38 99 SER A O 1
ATOM 814 N N . ALA A 1 100 ? -6.501 0.117 4.523 1.00 90.12 100 ALA A N 1
ATOM 815 C CA . ALA A 1 100 ? -7.755 0.832 4.285 1.00 90.12 100 ALA A CA 1
ATOM 816 C C . ALA A 1 100 ? -7.607 2.340 4.563 1.00 90.12 100 ALA A C 1
ATOM 818 O O . ALA A 1 100 ? -7.861 3.161 3.680 1.00 90.12 100 ALA A O 1
ATOM 819 N N . ALA A 1 101 ? -7.090 2.694 5.744 1.00 91.25 101 ALA A N 1
ATOM 820 C CA . ALA A 1 101 ? -6.793 4.074 6.120 1.00 91.25 101 ALA A CA 1
ATOM 821 C C . ALA A 1 101 ? -5.746 4.723 5.192 1.00 91.25 101 ALA A C 1
ATOM 823 O O . ALA A 1 101 ? -5.934 5.853 4.753 1.00 91.25 101 ALA A O 1
ATOM 824 N N . ASP A 1 102 ? -4.693 3.995 4.809 1.00 92.31 102 ASP A N 1
ATOM 825 C CA . ASP A 1 102 ? -3.655 4.467 3.884 1.00 92.31 102 ASP A CA 1
ATOM 826 C C . ASP A 1 102 ? -4.228 4.806 2.502 1.00 92.31 102 ASP A C 1
ATOM 828 O O . ASP A 1 102 ? -3.798 5.769 1.868 1.00 92.31 102 ASP A O 1
ATOM 832 N N . ILE A 1 103 ? -5.175 3.999 2.007 1.00 92.88 103 ILE A N 1
ATOM 833 C CA . ILE A 1 103 ? -5.856 4.241 0.730 1.00 92.88 103 ILE A CA 1
ATOM 834 C C . ILE A 1 103 ? -6.726 5.492 0.834 1.00 92.88 103 ILE A C 1
ATOM 836 O O . ILE A 1 103 ? -6.691 6.319 -0.078 1.00 92.88 103 ILE A O 1
ATOM 840 N N . CYS A 1 104 ? -7.491 5.630 1.920 1.00 92.69 104 CYS A N 1
ATOM 841 C CA . CYS A 1 104 ? -8.305 6.816 2.177 1.00 92.69 104 CYS A CA 1
ATOM 842 C C . CYS A 1 104 ? -7.428 8.079 2.217 1.00 92.69 104 CYS A C 1
ATOM 844 O O . CYS A 1 104 ? -7.652 9.011 1.445 1.00 92.69 104 CYS A O 1
ATOM 846 N N . LEU A 1 105 ? -6.344 8.049 2.998 1.00 91.62 105 LEU A N 1
ATOM 847 C CA . LEU A 1 105 ? -5.371 9.134 3.091 1.00 91.62 105 LEU A CA 1
ATOM 848 C C . LEU A 1 105 ? -4.741 9.462 1.730 1.00 91.62 105 LEU A C 1
ATOM 850 O O . LEU A 1 105 ? -4.741 10.608 1.299 1.00 91.62 105 LEU A O 1
ATOM 854 N N . MET A 1 106 ? -4.245 8.467 0.993 1.00 93.00 106 MET A N 1
ATOM 855 C CA . MET A 1 106 ? -3.634 8.708 -0.318 1.00 93.00 106 MET A CA 1
ATOM 856 C C . MET A 1 106 ? -4.628 9.325 -1.319 1.00 93.00 106 MET A C 1
ATOM 858 O O . MET A 1 106 ? -4.240 10.137 -2.159 1.00 93.00 106 MET A O 1
ATOM 862 N N . LYS A 1 107 ? -5.917 8.967 -1.246 1.00 92.50 107 LYS A N 1
ATOM 863 C CA . LYS A 1 107 ? -6.974 9.546 -2.092 1.00 92.50 107 LYS A CA 1
ATOM 864 C C . LYS A 1 107 ? -7.340 10.979 -1.703 1.00 92.50 107 LYS A C 1
ATOM 866 O O . LYS A 1 107 ? -7.725 11.737 -2.592 1.00 92.50 107 LYS A O 1
ATOM 871 N N . SER A 1 108 ? -7.207 11.361 -0.436 1.00 90.00 108 SER A N 1
ATOM 872 C CA . SER A 1 108 ? -7.475 12.734 0.008 1.00 90.00 108 SER A CA 1
ATOM 873 C C . SER A 1 108 ? -6.318 13.695 -0.288 1.00 90.00 108 SER A C 1
ATOM 875 O O . SER A 1 108 ? -6.532 14.904 -0.360 1.00 90.00 108 SER A O 1
ATOM 877 N N . LEU A 1 109 ? -5.107 13.177 -0.525 1.00 90.81 109 LEU A N 1
ATOM 878 C CA . LEU A 1 109 ? -3.950 14.001 -0.872 1.00 90.81 109 LEU A CA 1
ATOM 879 C C . LEU A 1 109 ? -4.137 14.788 -2.183 1.00 90.81 109 LEU A C 1
ATOM 881 O O . LEU A 1 109 ? -4.639 14.236 -3.171 1.00 90.81 109 LEU A O 1
ATOM 885 N N . PRO A 1 110 ? -3.628 16.034 -2.242 1.00 92.06 110 PRO A N 1
ATOM 886 C CA . PRO A 1 110 ? -3.433 16.760 -3.489 1.00 92.06 110 PRO A CA 1
ATOM 887 C C . PRO A 1 110 ? -2.717 15.934 -4.564 1.00 92.06 110 PRO A C 1
ATOM 889 O O . PRO A 1 110 ? -1.814 15.143 -4.283 1.00 92.06 110 PRO A O 1
ATOM 892 N N . GLU A 1 111 ? -3.091 16.163 -5.823 1.00 95.31 111 GLU A N 1
ATOM 893 C CA . GLU A 1 111 ? -2.595 15.393 -6.967 1.00 95.31 111 GLU A CA 1
ATOM 894 C C . GLU A 1 111 ? -1.068 15.395 -7.078 1.00 95.31 111 GLU A C 1
ATOM 896 O O . GLU A 1 111 ? -0.475 14.336 -7.262 1.00 95.31 111 GLU A O 1
ATOM 901 N N . HIS A 1 112 ? -0.419 16.541 -6.865 1.00 94.25 112 HIS A N 1
ATOM 902 C CA . HIS A 1 112 ? 1.037 16.650 -6.968 1.00 94.25 112 HIS A CA 1
ATOM 903 C C . HIS A 1 112 ? 1.784 15.719 -5.997 1.00 94.25 112 HIS A C 1
ATOM 905 O O . HIS A 1 112 ? 2.832 15.181 -6.356 1.00 94.25 112 HIS A O 1
ATOM 911 N N . PHE A 1 113 ? 1.248 15.455 -4.799 1.00 93.56 113 PHE A N 1
ATOM 912 C CA . PHE A 1 113 ? 1.842 14.473 -3.884 1.00 93.56 113 PHE A CA 1
ATOM 913 C C . PHE A 1 113 ? 1.679 13.039 -4.390 1.00 93.56 113 PHE A C 1
ATOM 915 O O . PHE A 1 113 ? 2.613 12.241 -4.294 1.00 93.56 113 PHE A O 1
ATOM 922 N N . ARG A 1 114 ? 0.524 12.710 -4.983 1.00 94.19 114 ARG A N 1
ATOM 923 C CA . ARG A 1 114 ? 0.298 11.398 -5.606 1.00 94.19 114 ARG A CA 1
ATOM 924 C C . ARG A 1 114 ? 1.204 11.178 -6.814 1.00 94.19 114 ARG A C 1
ATOM 926 O O . ARG A 1 114 ? 1.771 10.094 -6.937 1.00 94.19 114 ARG A O 1
ATOM 933 N N . GLU A 1 115 ? 1.379 12.188 -7.665 1.00 96.06 115 GLU A N 1
ATOM 934 C CA . GLU A 1 115 ? 2.301 12.114 -8.805 1.00 96.06 115 GLU A CA 1
ATOM 935 C C . GLU A 1 115 ? 3.750 11.977 -8.346 1.00 96.06 115 GLU A C 1
ATOM 937 O O . GLU A 1 115 ? 4.489 11.158 -8.886 1.00 96.06 115 GLU A O 1
ATOM 942 N N . SER A 1 116 ? 4.140 12.692 -7.288 1.00 94.69 116 SER A N 1
ATOM 943 C CA . SER A 1 116 ? 5.484 12.572 -6.710 1.00 94.69 116 SER A CA 1
ATOM 944 C C . SER A 1 116 ? 5.738 11.150 -6.201 1.00 94.69 116 SER A C 1
ATOM 946 O O . SER A 1 116 ? 6.766 10.551 -6.505 1.00 94.69 116 SER A O 1
ATOM 948 N N . TYR A 1 117 ? 4.766 10.550 -5.505 1.00 95.44 117 TYR A N 1
ATOM 949 C CA . TYR A 1 117 ? 4.846 9.150 -5.082 1.00 95.44 117 TYR A CA 1
ATOM 950 C C . TYR A 1 117 ? 4.939 8.173 -6.263 1.00 95.44 117 TYR A C 1
ATOM 952 O O . TYR A 1 117 ? 5.731 7.228 -6.219 1.00 95.44 117 TYR A O 1
ATOM 960 N N . ARG A 1 118 ? 4.158 8.388 -7.333 1.00 94.81 118 ARG A N 1
ATOM 961 C CA . ARG A 1 118 ? 4.232 7.578 -8.563 1.00 94.81 118 ARG A CA 1
ATOM 962 C C . ARG A 1 118 ? 5.607 7.683 -9.213 1.00 94.81 118 ARG A C 1
ATOM 964 O O . ARG A 1 118 ? 6.184 6.649 -9.539 1.00 94.81 118 ARG A O 1
ATOM 971 N N . LEU A 1 119 ? 6.151 8.893 -9.327 1.00 94.44 119 LEU A N 1
ATOM 972 C CA . LEU A 1 119 ? 7.489 9.126 -9.860 1.00 94.44 119 LEU A CA 1
ATOM 973 C C . LEU A 1 119 ? 8.547 8.396 -9.025 1.00 94.44 119 LEU A C 1
ATOM 975 O O . LEU A 1 119 ? 9.333 7.633 -9.577 1.00 94.44 119 LEU A O 1
ATOM 979 N N . CYS A 1 120 ? 8.518 8.525 -7.695 1.00 93.12 120 CYS A N 1
ATOM 980 C CA . CYS A 1 120 ? 9.439 7.798 -6.817 1.00 93.12 120 CYS A CA 1
ATOM 981 C C . CYS A 1 120 ? 9.319 6.273 -6.966 1.00 93.12 120 CYS A C 1
ATOM 983 O O . CYS A 1 120 ? 10.321 5.567 -6.881 1.00 93.12 120 CYS A O 1
ATOM 985 N N . LYS A 1 121 ? 8.111 5.741 -7.203 1.00 92.88 121 LYS A N 1
ATOM 986 C CA . LYS A 1 121 ? 7.934 4.313 -7.497 1.00 92.88 121 LYS A CA 1
ATOM 987 C C . LYS A 1 121 ? 8.568 3.908 -8.828 1.00 92.88 121 LYS A C 1
ATOM 989 O O . LYS A 1 121 ? 9.142 2.827 -8.876 1.00 92.88 121 LYS A O 1
ATOM 994 N N . LEU A 1 122 ? 8.447 4.734 -9.867 1.00 91.50 122 LEU A N 1
ATOM 995 C CA . LEU A 1 122 ? 9.024 4.474 -11.191 1.00 91.50 122 LEU A CA 1
ATOM 996 C C . LEU A 1 122 ? 10.553 4.489 -11.151 1.00 91.50 122 LEU A C 1
ATOM 998 O O . LEU A 1 122 ? 11.183 3.580 -11.679 1.00 91.50 122 LEU A O 1
ATOM 1002 N N . LEU A 1 123 ? 11.146 5.448 -10.434 1.00 90.50 123 LEU A N 1
ATOM 1003 C CA . LEU A 1 123 ? 12.601 5.557 -10.254 1.00 90.50 123 LEU A CA 1
ATOM 1004 C C . LEU A 1 123 ? 13.239 4.333 -9.574 1.00 90.50 123 LEU A C 1
ATOM 1006 O O . LEU A 1 123 ? 14.456 4.234 -9.522 1.00 90.50 123 LEU A O 1
ATOM 1010 N N . ARG A 1 124 ? 12.446 3.395 -9.041 1.00 89.94 124 ARG A N 1
ATOM 1011 C CA . ARG A 1 124 ? 12.960 2.137 -8.481 1.00 89.94 124 ARG A CA 1
ATOM 1012 C C . ARG A 1 124 ? 13.243 1.065 -9.534 1.00 89.94 124 ARG A C 1
ATOM 1014 O O . ARG A 1 124 ? 13.867 0.059 -9.203 1.00 89.94 124 ARG A O 1
ATOM 1021 N N . HIS A 1 125 ? 12.752 1.248 -10.756 1.00 87.50 125 HIS A N 1
ATOM 1022 C CA . HIS A 1 125 ? 12.902 0.288 -11.840 1.00 87.50 125 HIS A CA 1
ATOM 1023 C C . HIS A 1 125 ? 14.282 0.416 -12.490 1.00 87.50 125 HIS A C 1
ATOM 1025 O O . HIS A 1 125 ? 14.724 1.528 -12.792 1.00 87.50 125 HIS A O 1
ATOM 1031 N N . LYS A 1 126 ? 14.939 -0.715 -12.764 1.00 82.00 126 LYS A N 1
ATOM 1032 C CA . LYS A 1 126 ? 16.283 -0.752 -13.368 1.00 82.00 126 LYS A CA 1
ATOM 1033 C C . LYS A 1 126 ? 16.350 -0.091 -14.745 1.00 82.00 126 LYS A C 1
ATOM 1035 O O . LYS A 1 126 ? 17.373 0.478 -15.089 1.00 82.00 126 LYS A O 1
ATOM 1040 N N . ASP A 1 127 ? 15.254 -0.108 -15.500 1.00 85.38 127 ASP A N 1
ATOM 1041 C CA . ASP A 1 127 ? 15.211 0.518 -16.830 1.00 85.38 127 ASP A CA 1
ATOM 1042 C C . ASP A 1 127 ? 15.195 2.054 -16.771 1.00 85.38 127 ASP A C 1
ATOM 1044 O O . ASP A 1 127 ? 15.425 2.712 -17.782 1.00 85.38 127 ASP A O 1
ATOM 1048 N N . ILE A 1 128 ? 14.904 2.635 -15.601 1.00 86.44 128 ILE A N 1
ATOM 1049 C CA . ILE A 1 128 ? 14.867 4.088 -15.399 1.00 86.44 128 ILE A CA 1
ATOM 1050 C C . ILE A 1 128 ? 16.091 4.546 -14.606 1.00 86.44 128 ILE A C 1
ATOM 1052 O O . ILE A 1 128 ? 16.770 5.485 -15.016 1.00 86.44 128 ILE A O 1
ATOM 1056 N N . MET A 1 129 ? 16.370 3.902 -13.469 1.00 84.31 129 MET A N 1
ATOM 1057 C CA . MET A 1 129 ? 17.501 4.245 -12.607 1.00 84.31 129 MET A CA 1
ATOM 1058 C C . MET A 1 129 ? 18.128 2.968 -12.027 1.00 84.31 129 MET A C 1
ATOM 1060 O O . MET A 1 129 ? 17.802 2.569 -10.905 1.00 84.31 129 MET A O 1
ATOM 1064 N N . PRO A 1 130 ? 18.998 2.289 -12.792 1.00 81.44 130 PRO A N 1
ATOM 1065 C CA . PRO A 1 130 ? 19.630 1.064 -12.331 1.00 81.44 130 PRO A CA 1
ATOM 1066 C C . PRO A 1 130 ? 20.641 1.352 -11.223 1.00 81.44 130 PRO A C 1
ATOM 1068 O O . PRO A 1 130 ? 21.361 2.352 -11.258 1.00 81.44 130 PRO A O 1
ATOM 1071 N N . LEU A 1 131 ? 20.728 0.439 -10.260 1.00 75.25 131 LEU A N 1
ATOM 1072 C CA . LEU A 1 131 ? 21.850 0.395 -9.333 1.00 75.25 131 LEU A CA 1
ATOM 1073 C C . LEU A 1 131 ? 23.002 -0.379 -9.981 1.00 75.25 131 LEU A C 1
ATOM 1075 O O . LEU A 1 131 ? 22.782 -1.421 -10.599 1.00 75.25 131 LEU A O 1
ATOM 1079 N N . ILE A 1 132 ? 24.214 0.149 -9.827 1.00 78.06 132 ILE A N 1
ATOM 1080 C CA . ILE A 1 132 ? 25.457 -0.429 -10.343 1.00 78.06 132 ILE A CA 1
ATOM 1081 C C . ILE A 1 132 ? 26.252 -0.956 -9.152 1.00 78.06 132 ILE A C 1
ATOM 1083 O O . ILE A 1 132 ? 26.454 -0.220 -8.187 1.00 78.06 132 ILE A O 1
ATOM 1087 N N . ASP A 1 133 ? 26.704 -2.208 -9.229 1.00 74.62 133 ASP A N 1
ATOM 1088 C CA . ASP A 1 133 ? 27.675 -2.753 -8.279 1.00 74.62 133 ASP A CA 1
ATOM 1089 C C . ASP A 1 133 ? 29.081 -2.234 -8.632 1.00 74.62 133 ASP A C 1
ATOM 1091 O O . ASP A 1 133 ? 29.606 -2.586 -9.694 1.00 74.62 133 ASP A O 1
ATOM 1095 N N . PRO A 1 134 ? 29.684 -1.373 -7.789 1.00 71.56 134 PRO A N 1
ATOM 1096 C CA . PRO A 1 134 ? 30.996 -0.796 -8.062 1.00 71.56 134 PRO A CA 1
ATOM 1097 C C . PRO A 1 134 ? 32.132 -1.828 -8.004 1.00 71.56 134 PRO A C 1
ATOM 1099 O O . PRO A 1 134 ? 33.198 -1.560 -8.554 1.00 71.56 134 PRO A O 1
ATOM 1102 N N . ASP A 1 135 ? 31.910 -2.988 -7.377 1.00 76.06 135 ASP A N 1
ATOM 1103 C CA . ASP A 1 135 ? 32.913 -4.040 -7.186 1.00 76.06 135 ASP A CA 1
ATOM 1104 C C . ASP A 1 135 ? 32.798 -5.166 -8.235 1.00 76.06 135 ASP A C 1
ATOM 1106 O O . ASP A 1 135 ? 33.542 -6.153 -8.195 1.00 76.06 135 ASP A O 1
ATOM 1110 N N . ALA A 1 136 ? 31.885 -5.034 -9.205 1.00 73.19 136 ALA A N 1
ATOM 1111 C CA . ALA A 1 136 ? 31.686 -6.030 -10.249 1.00 73.19 136 ALA A CA 1
ATOM 1112 C C . ALA A 1 136 ? 32.927 -6.156 -11.153 1.00 73.19 136 ALA A C 1
ATOM 1114 O O . ALA A 1 136 ? 33.343 -5.221 -11.831 1.00 73.19 136 ALA A O 1
ATOM 1115 N N . THR A 1 137 ? 33.498 -7.360 -11.211 1.00 64.06 137 THR A N 1
ATOM 1116 C CA . THR A 1 137 ? 34.723 -7.677 -11.972 1.00 64.06 137 THR A CA 1
ATOM 1117 C C . THR A 1 137 ? 34.499 -7.929 -13.468 1.00 64.06 137 THR A C 1
ATOM 1119 O O . THR A 1 137 ? 35.434 -8.308 -14.171 1.00 64.06 137 THR A O 1
ATOM 1122 N N . HIS A 1 138 ? 33.269 -7.760 -13.960 1.00 65.31 138 HIS A N 1
ATOM 1123 C CA . HIS A 1 138 ? 32.886 -8.029 -15.348 1.00 65.31 138 HIS A CA 1
ATOM 1124 C C . HIS A 1 138 ? 32.710 -6.717 -16.129 1.00 65.31 138 HIS A C 1
ATOM 1126 O O . HIS A 1 138 ? 32.190 -5.747 -15.587 1.00 65.31 138 HIS A O 1
ATOM 1132 N N . ASP A 1 139 ? 33.037 -6.715 -17.429 1.00 59.88 139 ASP A N 1
ATOM 1133 C CA . ASP A 1 139 ? 32.858 -5.562 -18.343 1.00 59.88 139 ASP A CA 1
ATOM 1134 C C . ASP A 1 139 ? 31.384 -5.120 -18.514 1.00 59.88 139 ASP A C 1
ATOM 1136 O O . ASP A 1 139 ? 31.087 -4.078 -19.104 1.00 59.88 139 ASP A O 1
ATOM 1140 N N . HIS A 1 140 ? 30.445 -5.908 -17.987 1.00 61.38 140 HIS A N 1
ATOM 1141 C CA . HIS A 1 140 ? 29.031 -5.580 -17.882 1.00 61.38 140 HIS A CA 1
ATOM 1142 C C . HIS A 1 140 ? 28.646 -5.467 -16.407 1.00 61.38 140 HIS A C 1
ATOM 1144 O O . HIS A 1 140 ? 28.570 -6.474 -15.701 1.00 61.38 140 HIS A O 1
ATOM 1150 N N . PHE A 1 141 ? 28.377 -4.243 -15.952 1.00 62.53 141 PHE A N 1
ATOM 1151 C CA . PHE A 1 141 ? 27.862 -4.004 -14.609 1.00 62.53 141 PHE A CA 1
ATOM 1152 C C . PHE A 1 141 ? 26.462 -4.628 -14.465 1.00 62.53 141 PHE A C 1
ATOM 1154 O O . PHE A 1 141 ? 25.568 -4.267 -15.239 1.00 62.53 141 PHE A O 1
ATOM 1161 N N . PRO A 1 142 ? 26.236 -5.549 -13.510 1.00 64.50 142 PRO A N 1
ATOM 1162 C CA . PRO A 1 142 ? 24.898 -6.057 -13.239 1.00 64.50 142 PRO A CA 1
ATOM 1163 C C . PRO A 1 142 ? 23.981 -4.900 -12.820 1.00 64.50 142 PRO A C 1
ATOM 1165 O O . PRO A 1 142 ? 24.328 -4.105 -11.946 1.00 64.50 142 PRO A O 1
ATOM 1168 N N . LEU A 1 143 ? 22.824 -4.791 -13.480 1.00 66.19 143 LEU A N 1
ATOM 1169 C CA . LEU A 1 143 ? 21.820 -3.764 -13.200 1.00 66.19 143 LEU A CA 1
ATOM 1170 C C . LEU A 1 143 ? 20.839 -4.306 -12.164 1.00 66.19 143 LEU A C 1
ATOM 1172 O O . LEU A 1 143 ? 20.056 -5.209 -12.466 1.00 66.19 143 LEU A O 1
ATOM 1176 N N . PHE A 1 144 ? 20.864 -3.742 -10.961 1.00 71.06 144 PHE A N 1
ATOM 1177 C CA . PHE A 1 144 ? 19.906 -4.092 -9.915 1.00 71.06 144 PHE A CA 1
ATOM 1178 C C . PHE A 1 144 ? 18.748 -3.104 -9.890 1.00 71.06 144 PHE A C 1
ATOM 1180 O O . PHE A 1 144 ? 18.894 -1.917 -10.207 1.00 71.06 144 PHE A O 1
ATOM 1187 N N . GLU A 1 145 ? 17.582 -3.595 -9.489 1.00 78.06 145 GLU A N 1
ATOM 1188 C CA . GLU A 1 145 ? 16.433 -2.742 -9.244 1.00 78.06 145 GLU A CA 1
ATOM 1189 C C . GLU A 1 145 ? 16.562 -2.164 -7.838 1.00 78.06 145 GLU A C 1
ATOM 1191 O O . GLU A 1 145 ? 16.636 -2.894 -6.853 1.00 78.06 145 GLU A O 1
ATOM 1196 N N . ALA A 1 146 ? 16.493 -0.837 -7.694 1.00 79.62 146 ALA A N 1
ATOM 1197 C CA . ALA A 1 146 ? 16.340 -0.243 -6.362 1.00 79.62 146 ALA A CA 1
ATOM 1198 C C . ALA A 1 146 ? 15.055 -0.735 -5.663 1.00 79.62 146 ALA A C 1
ATOM 1200 O O . ALA A 1 146 ? 14.911 -0.612 -4.444 1.00 79.62 146 ALA A O 1
ATOM 1201 N N . GLY A 1 147 ? 14.129 -1.324 -6.430 1.00 79.12 147 GLY A N 1
ATOM 1202 C CA . GLY A 1 147 ? 12.978 -2.066 -5.943 1.00 79.12 147 GLY A CA 1
ATOM 1203 C C . GLY A 1 147 ? 13.296 -3.216 -4.983 1.00 79.12 147 GLY A C 1
ATOM 1204 O O . GLY A 1 147 ? 12.457 -3.470 -4.115 1.00 79.12 147 GLY A O 1
ATOM 1205 N N . ASP A 1 148 ? 14.483 -3.821 -5.088 1.00 79.19 148 ASP A N 1
ATOM 1206 C CA . ASP A 1 148 ? 14.928 -4.941 -4.250 1.00 79.19 148 ASP A CA 1
ATOM 1207 C C . ASP A 1 148 ? 15.263 -4.493 -2.820 1.00 79.19 148 ASP A C 1
ATOM 1209 O O . ASP A 1 148 ? 14.982 -5.198 -1.851 1.00 79.19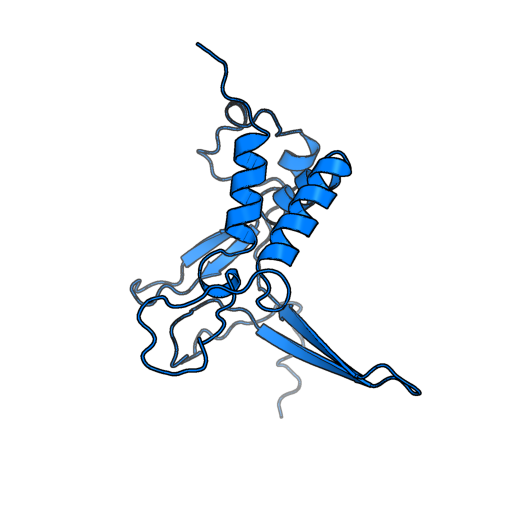 148 ASP A O 1
ATOM 1213 N N . CYS A 1 149 ? 15.810 -3.284 -2.661 1.00 81.19 149 CYS A N 1
ATOM 1214 C CA . CYS A 1 149 ? 16.207 -2.745 -1.355 1.00 81.19 149 CYS A CA 1
ATOM 1215 C C . CYS A 1 149 ? 15.151 -1.813 -0.750 1.00 81.19 149 CYS A C 1
ATOM 1217 O O . CYS A 1 149 ? 14.927 -1.798 0.460 1.00 81.19 149 CYS A O 1
ATOM 1219 N N . VAL A 1 150 ? 14.503 -1.003 -1.586 1.00 85.81 150 VAL A N 1
ATOM 1220 C CA . VAL A 1 150 ? 13.511 -0.016 -1.160 1.00 85.81 150 VAL A CA 1
ATOM 1221 C C . VAL A 1 150 ? 12.154 -0.524 -1.588 1.00 85.81 150 VAL A C 1
ATOM 1223 O O . VAL A 1 150 ? 11.908 -0.647 -2.778 1.00 85.81 150 VAL A O 1
ATOM 1226 N N . THR A 1 151 ? 11.235 -0.784 -0.660 1.00 89.19 151 THR A N 1
ATOM 1227 C CA . THR A 1 151 ? 9.863 -1.194 -1.012 1.00 89.19 151 THR A CA 1
ATOM 1228 C C . THR A 1 151 ? 8.967 0.016 -1.290 1.00 89.19 151 THR A C 1
ATOM 1230 O O . THR A 1 151 ? 9.184 1.111 -0.769 1.00 89.19 151 THR A O 1
ATOM 1233 N N . SER A 1 152 ? 7.874 -0.164 -2.041 1.00 90.56 152 SER A N 1
ATOM 1234 C CA . SER A 1 152 ? 6.867 0.901 -2.192 1.00 90.56 152 SER A CA 1
ATOM 1235 C C . SER A 1 152 ? 6.209 1.285 -0.861 1.00 90.56 152 SER A C 1
ATOM 1237 O O . SER A 1 152 ? 5.764 2.417 -0.700 1.00 90.56 152 SER A O 1
ATOM 1239 N N . TYR A 1 153 ? 6.166 0.361 0.106 1.00 90.44 153 TYR A N 1
ATOM 1240 C CA . TYR A 1 153 ? 5.676 0.646 1.454 1.00 90.44 153 TYR A CA 1
ATOM 1241 C C . TYR A 1 153 ? 6.597 1.623 2.197 1.00 90.44 153 TYR A C 1
ATOM 1243 O O . TYR A 1 153 ? 6.100 2.556 2.821 1.00 90.44 153 TYR A O 1
ATOM 1251 N N . MET A 1 154 ? 7.922 1.469 2.066 1.00 92.88 154 MET A N 1
ATOM 1252 C CA . MET A 1 154 ? 8.893 2.421 2.622 1.00 92.88 154 MET A CA 1
ATOM 1253 C C . MET A 1 154 ? 8.698 3.817 2.027 1.00 92.88 154 MET A C 1
ATOM 1255 O O . MET A 1 154 ? 8.552 4.770 2.784 1.00 92.88 154 MET A O 1
ATOM 1259 N N . LEU A 1 155 ? 8.582 3.930 0.697 1.00 94.00 155 LEU A N 1
ATOM 1260 C CA . LEU A 1 155 ? 8.328 5.218 0.037 1.00 94.00 155 LEU A CA 1
ATOM 1261 C C . LEU A 1 155 ? 7.040 5.892 0.525 1.00 94.00 155 LEU A C 1
ATOM 1263 O O . LEU A 1 155 ? 7.021 7.096 0.765 1.00 94.00 155 LEU A O 1
ATOM 1267 N N . LYS A 1 156 ? 5.960 5.118 0.681 1.00 92.81 156 LYS A N 1
ATOM 1268 C CA . LYS A 1 156 ? 4.678 5.629 1.177 1.00 92.81 156 LYS A CA 1
ATOM 1269 C C . LYS A 1 156 ? 4.814 6.165 2.604 1.00 92.81 156 LYS A C 1
ATOM 1271 O O . LYS A 1 156 ? 4.349 7.264 2.884 1.00 92.81 156 LYS A O 1
ATOM 1276 N N . ASN A 1 157 ? 5.483 5.419 3.483 1.00 91.25 157 ASN A N 1
ATOM 1277 C CA . ASN A 1 157 ? 5.714 5.850 4.861 1.00 91.25 157 ASN A CA 1
ATOM 1278 C C . ASN A 1 157 ? 6.585 7.109 4.917 1.00 91.25 157 ASN A C 1
ATOM 1280 O O . ASN A 1 157 ? 6.290 8.010 5.696 1.00 91.25 157 ASN A O 1
ATOM 1284 N N . SER A 1 158 ? 7.621 7.200 4.077 1.00 91.75 158 SER A N 1
ATOM 1285 C CA . SER A 1 158 ? 8.448 8.403 3.960 1.00 91.75 158 SER A CA 1
ATOM 1286 C C . SER A 1 158 ? 7.628 9.610 3.513 1.00 91.75 158 SER A C 1
ATOM 1288 O O . SER A 1 158 ? 7.759 10.675 4.108 1.00 91.75 158 SER A O 1
ATOM 1290 N N . LEU A 1 159 ? 6.741 9.448 2.524 1.00 91.69 159 LEU A N 1
ATOM 1291 C CA . LEU A 1 159 ? 5.837 10.520 2.108 1.00 91.69 159 LEU A CA 1
ATOM 1292 C C . LEU A 1 159 ? 4.948 10.972 3.271 1.00 91.69 159 LEU A C 1
ATOM 1294 O O . LEU A 1 159 ? 4.910 12.158 3.575 1.00 91.69 159 LEU A O 1
ATOM 1298 N N . PHE A 1 160 ? 4.269 10.044 3.947 1.00 89.50 160 PHE A N 1
ATOM 1299 C CA . PHE A 1 160 ? 3.408 10.387 5.084 1.00 89.50 160 PHE A CA 1
ATOM 1300 C C . PHE A 1 160 ? 4.181 11.055 6.223 1.00 89.50 160 PHE A C 1
ATOM 1302 O O . PHE A 1 160 ? 3.661 11.961 6.863 1.00 89.50 160 PHE A O 1
ATOM 1309 N N . HIS A 1 161 ? 5.437 10.664 6.444 1.00 87.81 161 HIS A N 1
ATOM 1310 C CA . HIS A 1 161 ? 6.295 11.316 7.425 1.00 87.81 161 HIS A CA 1
ATOM 1311 C C . HIS A 1 161 ? 6.618 12.768 7.050 1.00 87.81 161 H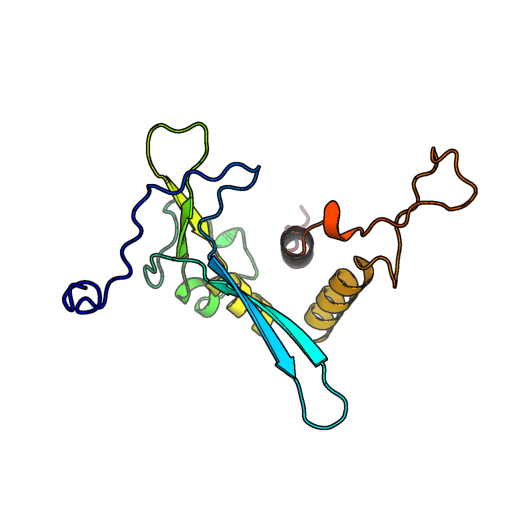IS A C 1
ATOM 1313 O O . HIS A 1 161 ? 6.543 13.643 7.903 1.00 87.81 161 HIS A O 1
ATOM 1319 N N . VAL A 1 162 ? 6.952 13.033 5.784 1.00 87.81 162 VAL A N 1
ATOM 1320 C CA . VAL A 1 162 ? 7.256 14.390 5.296 1.00 87.81 162 VAL A CA 1
ATOM 1321 C C . VAL A 1 162 ? 6.020 15.291 5.329 1.00 87.81 162 VAL A C 1
ATOM 1323 O O . VAL A 1 162 ? 6.135 16.482 5.602 1.00 87.81 162 VAL A O 1
ATOM 1326 N N . LEU A 1 163 ? 4.840 14.728 5.062 1.00 85.44 163 LEU A N 1
ATOM 1327 C CA . LEU A 1 163 ? 3.573 15.461 5.052 1.00 85.44 163 LEU A CA 1
ATOM 1328 C C . LEU A 1 163 ? 2.973 15.706 6.441 1.00 85.44 163 LEU A C 1
ATOM 1330 O O . LEU A 1 163 ? 2.043 16.500 6.545 1.00 85.44 163 LEU A O 1
ATOM 1334 N N . ASN A 1 164 ? 3.488 15.047 7.480 1.00 78.00 164 ASN A N 1
ATOM 1335 C CA . ASN A 1 164 ? 3.101 15.260 8.871 1.00 78.00 164 ASN A CA 1
ATOM 1336 C C . ASN A 1 164 ? 4.179 16.120 9.563 1.00 78.00 164 ASN A C 1
ATOM 1338 O O . ASN A 1 164 ? 5.062 15.563 10.229 1.00 78.00 164 ASN A O 1
ATOM 1342 N N . PRO A 1 165 ? 4.204 17.451 9.340 1.00 63.41 165 PRO A N 1
ATOM 1343 C CA . PRO A 1 165 ? 5.233 18.311 9.906 1.00 63.41 165 PRO A CA 1
ATOM 1344 C C . PRO A 1 165 ? 5.192 18.221 11.430 1.00 63.41 165 PRO A C 1
ATOM 1346 O O . PRO A 1 165 ? 4.156 18.420 12.052 1.00 63.41 165 PRO A O 1
ATOM 1349 N N . LYS A 1 166 ? 6.337 17.954 12.064 1.00 58.81 166 LYS A N 1
ATOM 1350 C CA . LYS A 1 166 ? 6.424 18.134 13.515 1.00 58.81 166 LYS A CA 1
ATOM 1351 C C . LYS A 1 166 ? 6.252 19.622 13.832 1.00 58.81 166 LYS A C 1
ATOM 1353 O O . LYS A 1 166 ? 6.799 20.441 13.087 1.00 58.81 166 LYS A O 1
ATOM 1358 N N . PRO A 1 167 ? 5.590 19.987 14.942 1.00 53.16 167 PRO A N 1
ATOM 1359 C CA . PRO A 1 167 ? 5.659 21.354 15.432 1.00 53.16 167 PRO A CA 1
ATOM 1360 C C . PRO A 1 167 ? 7.136 21.728 15.615 1.00 53.16 167 PRO A C 1
ATOM 1362 O O . PRO A 1 167 ? 7.878 21.051 16.331 1.00 53.16 167 PRO A O 1
ATOM 1365 N N . THR A 1 168 ? 7.580 22.769 14.912 1.00 45.97 168 THR A N 1
ATOM 1366 C CA . THR A 1 168 ? 8.861 23.426 15.178 1.00 45.97 168 THR A CA 1
ATOM 1367 C C . THR A 1 168 ? 8.795 24.001 16.587 1.00 45.97 168 THR A C 1
ATOM 1369 O O . THR A 1 168 ? 7.984 24.894 16.835 1.00 45.97 168 THR A O 1
ATOM 1372 N N . VAL A 1 169 ? 9.589 23.429 17.497 1.00 39.69 169 VAL A N 1
ATOM 1373 C CA . VAL A 1 169 ? 9.829 23.950 18.854 1.00 39.69 169 VAL A CA 1
ATOM 1374 C C . VAL A 1 169 ? 10.602 25.258 18.771 1.00 39.69 169 VAL A C 1
ATOM 1376 O O . VAL A 1 169 ? 11.561 25.303 17.965 1.00 39.69 169 VAL A O 1
#

Organism: Dreissena polymorpha (NCBI:txid45954)